Protein AF-A0A3F2ZSE2-F1 (afdb_monomer_lite)

Foldseek 3Di:
DPDQLCNLCVVLVPDHSVRVVCVVVVVDDDDPVSLVSSCVVVVHDSPVVDDPVRVVVVVVVVVVVVVVVVVD

InterPro domains:
  IPR001387 Cro/C1-type, helix-turn-helix domain [PF01381] (2-47)
  IPR001387 Cro/C1-type, helix-turn-helix domain [PS50943] (2-49)
  IPR001387 Cro/C1-type, helix-turn-helix domain [cd00093] (1-46)
  IPR010982 Lambda repressor-like, DNA-binding domain superfamily [G3DSA:1.10.260.40] (1-53)
  IPR010982 Lambda repressor-like, DNA-binding domain superfamily [SSF47413] (1-52)

Radius of gyration: 14.34 Å; chains: 1; bounding box: 24×34×33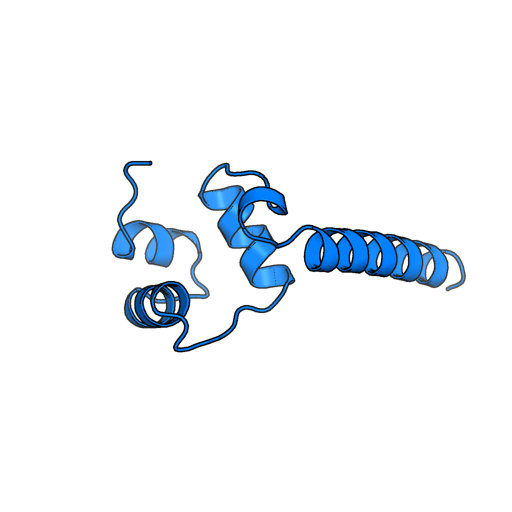 Å

Secondary structure (DSSP, 8-state):
----HHHHHHHHSS--HHHHHHHHTTSS---HHHHHHHHHHTT--GGGSS-HHHHHHHHHHHHHHHHHHH--

Structure (mmCIF, N/CA/C/O backbone):
data_AF-A0A3F2ZSE2-F1
#
_entry.id   AF-A0A3F2ZSE2-F1
#
loop_
_atom_site.group_PDB
_atom_site.id
_atom_site.type_symbol
_atom_site.label_atom_id
_atom_site.label_alt_id
_atom_site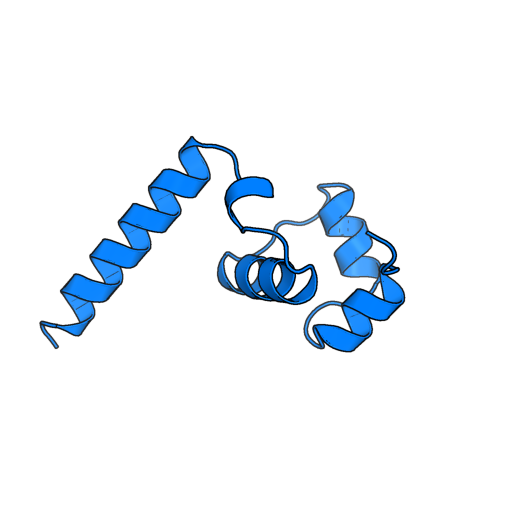.label_comp_id
_atom_site.label_asym_id
_atom_site.label_entity_id
_atom_site.label_seq_id
_atom_site.pdbx_PDB_ins_code
_atom_site.Cartn_x
_atom_site.Cartn_y
_atom_site.Cartn_z
_atom_site.occupancy
_atom_site.B_iso_or_equiv
_atom_site.auth_seq_id
_atom_site.auth_comp_id
_atom_site.auth_asym_id
_atom_site.auth_atom_id
_atom_site.pdbx_PDB_model_num
ATOM 1 N N . MET A 1 1 ? -9.984 9.901 -1.737 1.00 56.12 1 MET A N 1
ATOM 2 C CA . MET A 1 1 ? -9.951 8.579 -1.075 1.00 56.12 1 MET A CA 1
ATOM 3 C C . MET A 1 1 ? -10.391 8.787 0.363 1.00 56.12 1 MET A C 1
ATOM 5 O O . MET A 1 1 ? -9.854 9.691 0.984 1.00 56.12 1 MET A O 1
ATOM 9 N N . ASN A 1 2 ? -11.366 8.020 0.857 1.00 71.56 2 ASN A N 1
ATOM 10 C CA . ASN A 1 2 ? -11.938 8.165 2.208 1.00 71.56 2 ASN A CA 1
ATOM 11 C C . ASN A 1 2 ? -11.777 6.869 3.029 1.00 71.56 2 ASN A C 1
ATOM 13 O O . ASN A 1 2 ? -12.700 6.468 3.724 1.00 71.56 2 ASN A O 1
ATOM 17 N N . ILE A 1 3 ? -10.634 6.186 2.915 1.00 88.88 3 ILE A N 1
ATOM 18 C CA . ILE A 1 3 ? -10.315 5.041 3.777 1.00 88.88 3 ILE A CA 1
ATOM 19 C C . ILE A 1 3 ? -9.268 5.470 4.801 1.00 88.88 3 ILE A C 1
ATOM 21 O O . ILE A 1 3 ? -8.274 6.110 4.454 1.00 88.88 3 ILE A O 1
ATOM 25 N N . SER A 1 4 ? -9.499 5.155 6.070 1.00 92.81 4 SER A N 1
ATOM 26 C CA . SER A 1 4 ? -8.504 5.376 7.118 1.00 92.81 4 SER A CA 1
ATOM 27 C C . SER A 1 4 ? -7.414 4.296 7.088 1.00 92.81 4 SER A C 1
ATOM 29 O O . SER A 1 4 ? -7.647 3.169 6.653 1.00 92.81 4 SER A O 1
ATOM 31 N N . GLN A 1 5 ? -6.226 4.584 7.635 1.00 93.44 5 GLN A N 1
ATOM 32 C CA . GLN A 1 5 ? -5.170 3.569 7.810 1.00 93.44 5 GLN A CA 1
ATOM 33 C C . GLN A 1 5 ? -5.655 2.354 8.618 1.00 93.44 5 GLN A C 1
ATOM 35 O O . GLN A 1 5 ? -5.209 1.232 8.396 1.00 93.44 5 GLN A O 1
ATOM 40 N N . TYR A 1 6 ? -6.556 2.575 9.576 1.00 94.69 6 TYR A N 1
ATOM 41 C CA . TYR A 1 6 ? -7.137 1.511 10.388 1.00 94.69 6 TYR A CA 1
ATOM 42 C C . TYR A 1 6 ? -8.015 0.570 9.552 1.00 94.69 6 TYR A C 1
ATOM 44 O O . TYR A 1 6 ? -7.902 -0.651 9.666 1.00 94.69 6 TYR A O 1
ATOM 52 N N . GLU A 1 7 ? -8.865 1.126 8.690 1.00 94.06 7 GLU A N 1
ATOM 53 C CA . GLU A 1 7 ? -9.707 0.345 7.779 1.00 94.06 7 GLU A CA 1
ATOM 54 C C . GLU A 1 7 ? -8.871 -0.378 6.723 1.00 94.06 7 GLU A C 1
ATOM 56 O O . GLU A 1 7 ? -9.085 -1.566 6.483 1.00 94.06 7 GLU A O 1
ATOM 61 N N . LEU A 1 8 ? -7.855 0.293 6.173 1.00 93.56 8 LEU A N 1
ATOM 62 C CA . LEU A 1 8 ? -6.927 -0.316 5.225 1.00 93.56 8 LEU A CA 1
ATOM 63 C C . LEU A 1 8 ? -6.170 -1.494 5.859 1.00 93.56 8 LEU A C 1
ATOM 65 O O . LEU A 1 8 ? -6.091 -2.571 5.272 1.00 93.56 8 LEU A O 1
ATOM 69 N N . ALA A 1 9 ? -5.680 -1.335 7.092 1.00 94.69 9 ALA A N 1
ATOM 70 C CA . ALA A 1 9 ? -5.022 -2.410 7.837 1.00 94.69 9 ALA A CA 1
ATOM 71 C C . ALA A 1 9 ? -5.943 -3.621 8.058 1.00 94.69 9 ALA A C 1
ATOM 73 O O . ALA A 1 9 ? -5.523 -4.769 7.889 1.00 94.69 9 ALA A O 1
ATOM 74 N N . LYS A 1 10 ? -7.213 -3.376 8.409 1.00 93.81 10 LYS A N 1
ATOM 75 C CA . LYS A 1 10 ? -8.212 -4.444 8.560 1.00 93.81 10 LYS A CA 1
ATOM 76 C C . LYS A 1 10 ? -8.433 -5.219 7.266 1.00 93.81 10 LYS A C 1
ATOM 78 O O . LYS A 1 10 ? -8.611 -6.436 7.331 1.00 93.81 10 LYS A O 1
ATOM 83 N N . SER A 1 11 ? -8.431 -4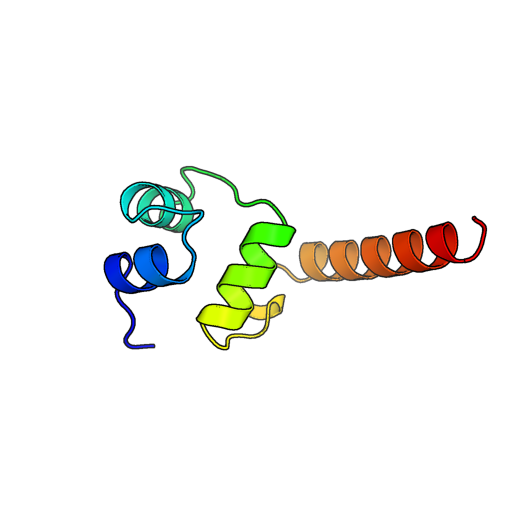.530 6.128 1.00 93.69 11 SER A N 1
ATOM 84 C CA . SER A 1 11 ? -8.663 -5.168 4.835 1.00 93.69 11 SER A CA 1
ATOM 85 C C . SER A 1 11 ? -7.460 -5.990 4.366 1.00 93.69 11 SER A C 1
ATOM 87 O O . SER A 1 11 ? -7.603 -7.161 4.020 1.00 93.69 11 SER A O 1
ATOM 89 N N . LEU A 1 12 ? -6.250 -5.427 4.464 1.00 92.75 12 LEU A N 1
ATOM 90 C CA . LEU A 1 12 ? -5.025 -6.069 3.981 1.00 92.75 12 LEU A CA 1
ATOM 91 C C . LEU A 1 12 ? -4.615 -7.297 4.804 1.00 92.75 12 LEU A C 1
ATOM 93 O O . LEU A 1 12 ? -4.030 -8.226 4.261 1.00 92.75 12 LEU A O 1
ATOM 97 N N . ARG A 1 13 ? -4.892 -7.330 6.115 1.00 88.44 13 ARG A N 1
ATOM 98 C CA . ARG A 1 13 ? -4.545 -8.429 7.052 1.00 88.44 13 ARG A CA 1
ATOM 99 C C . ARG A 1 13 ? -3.048 -8.737 7.236 1.00 88.44 13 ARG A C 1
ATOM 101 O O . ARG A 1 13 ? -2.711 -9.417 8.200 1.00 88.44 13 ARG A O 1
ATOM 108 N N . PHE A 1 14 ? -2.153 -8.240 6.379 1.00 91.81 14 PHE A N 1
ATOM 109 C CA . PHE A 1 14 ? -0.694 -8.403 6.499 1.00 91.81 14 PHE A CA 1
ATOM 110 C C . PHE A 1 14 ? 0.040 -7.135 6.974 1.00 91.81 14 PHE A C 1
ATOM 112 O O . PHE A 1 14 ? 1.209 -7.212 7.348 1.00 91.81 14 PHE A O 1
ATOM 119 N N . LEU A 1 15 ? -0.637 -5.981 7.008 1.00 92.75 15 LEU A N 1
ATOM 120 C CA . LEU A 1 15 ? -0.124 -4.731 7.578 1.00 92.75 15 LEU A CA 1
ATOM 121 C C . LEU A 1 15 ? -1.051 -4.231 8.680 1.00 92.75 15 LEU A C 1
ATOM 123 O O . LEU A 1 15 ? -2.269 -4.220 8.524 1.00 92.75 15 LEU A O 1
ATOM 127 N N . ASN A 1 16 ? -0.466 -3.762 9.779 1.00 94.69 16 ASN A N 1
ATOM 128 C CA . ASN A 1 16 ? -1.187 -3.020 10.807 1.00 94.69 16 ASN A CA 1
ATOM 129 C C . ASN A 1 16 ? -1.095 -1.500 10.583 1.00 94.69 16 ASN A C 1
ATOM 131 O O . ASN A 1 16 ? -0.253 -1.004 9.832 1.00 94.69 16 ASN A O 1
ATOM 135 N N . GLN A 1 17 ? -1.943 -0.745 11.287 1.00 94.62 17 GLN A N 1
ATOM 136 C CA . GLN A 1 17 ? -2.006 0.716 11.181 1.00 94.62 17 GLN A CA 1
ATOM 137 C C . GLN A 1 17 ? -0.648 1.399 11.441 1.00 94.62 17 GLN A C 1
ATOM 139 O O . GLN A 1 17 ? -0.286 2.345 10.745 1.00 94.62 17 GLN A O 1
ATOM 144 N N . SER A 1 18 ? 0.136 0.917 12.414 1.00 95.19 18 SER A N 1
ATOM 145 C CA . SER A 1 18 ? 1.454 1.491 12.724 1.00 95.19 18 SER A CA 1
ATOM 146 C C . SER A 1 18 ? 2.461 1.256 11.595 1.00 95.19 18 SER A C 1
ATOM 148 O O . SER A 1 18 ? 3.262 2.138 11.290 1.00 95.19 18 SER A O 1
ATOM 150 N N . GLN A 1 19 ? 2.416 0.090 10.946 1.00 94.31 19 GLN A N 1
AT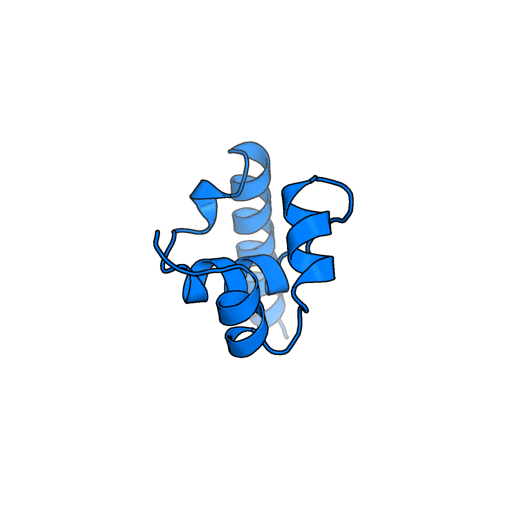OM 151 C CA . GLN A 1 19 ? 3.253 -0.206 9.784 1.00 94.31 19 GLN A CA 1
ATOM 152 C C . GLN A 1 19 ? 2.876 0.674 8.59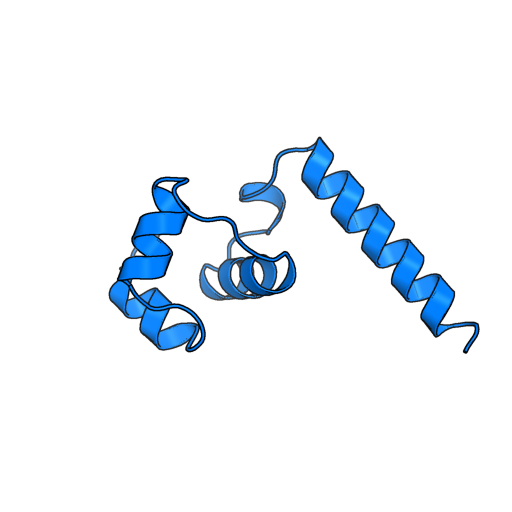2 1.00 94.31 19 GLN A C 1
ATOM 154 O O . GLN A 1 19 ? 3.772 1.265 7.997 1.00 94.31 19 GLN A O 1
ATOM 159 N N . LEU A 1 20 ? 1.580 0.838 8.304 1.00 94.12 20 LEU A N 1
ATOM 160 C CA . LEU A 1 20 ? 1.101 1.762 7.267 1.00 94.12 20 LEU A CA 1
ATOM 161 C C . LEU A 1 20 ? 1.577 3.195 7.531 1.00 94.12 20 LEU A C 1
ATOM 163 O O . LEU A 1 20 ? 2.160 3.822 6.652 1.00 94.12 20 LEU A O 1
ATOM 167 N N . SER A 1 21 ? 1.455 3.671 8.773 1.00 94.69 21 SER A N 1
ATOM 168 C CA . SER A 1 21 ? 1.984 4.980 9.165 1.00 94.69 21 SER A CA 1
ATOM 169 C C . SER A 1 21 ? 3.497 5.092 8.922 1.00 94.69 21 SER A C 1
ATOM 171 O O . SER A 1 21 ? 3.966 6.102 8.398 1.00 94.69 21 SER A O 1
ATOM 173 N N . LYS A 1 22 ? 4.291 4.062 9.243 1.00 94.31 22 LYS A N 1
ATOM 174 C CA . LYS A 1 22 ? 5.739 4.067 8.964 1.00 94.31 22 LYS A CA 1
ATOM 175 C C . LYS A 1 22 ? 6.047 4.085 7.468 1.00 94.31 22 LYS A C 1
ATOM 177 O O . LYS A 1 22 ? 6.978 4.783 7.077 1.00 94.31 22 LYS A O 1
ATOM 182 N N . ILE A 1 23 ? 5.291 3.342 6.665 1.00 92.56 23 ILE A N 1
ATOM 183 C CA . ILE A 1 23 ? 5.426 3.302 5.204 1.00 92.56 23 ILE A CA 1
ATOM 184 C C . ILE A 1 23 ? 5.161 4.689 4.613 1.00 92.56 23 ILE A C 1
ATOM 186 O O . ILE A 1 23 ? 6.007 5.219 3.899 1.00 92.56 23 ILE A O 1
ATOM 190 N N . GLU A 1 24 ? 4.040 5.318 4.968 1.00 89.75 24 GLU A N 1
ATOM 191 C CA . GLU A 1 24 ? 3.677 6.653 4.471 1.00 89.75 24 GLU A CA 1
ATOM 192 C C . GLU A 1 24 ? 4.707 7.718 4.861 1.00 89.75 24 GLU A C 1
ATOM 194 O O . GLU A 1 24 ? 5.012 8.624 4.091 1.00 89.75 24 GLU A O 1
ATOM 199 N N . ASN A 1 25 ? 5.307 7.577 6.044 1.00 91.50 25 ASN A N 1
ATOM 200 C CA . ASN A 1 25 ? 6.365 8.466 6.517 1.00 91.50 25 ASN A CA 1
ATOM 201 C C . ASN A 1 25 ? 7.769 8.068 6.022 1.00 91.50 25 ASN A C 1
ATOM 203 O O . ASN A 1 25 ? 8.759 8.569 6.554 1.00 91.50 25 ASN A O 1
ATOM 207 N N . SER A 1 26 ? 7.878 7.161 5.042 1.00 82.62 26 SER A N 1
ATOM 208 C CA . SER A 1 26 ? 9.148 6.681 4.468 1.00 82.62 26 SER A CA 1
ATOM 209 C C . SER A 1 26 ? 10.133 6.098 5.496 1.00 82.62 26 SER A C 1
ATOM 211 O O . SER A 1 26 ? 11.343 6.072 5.284 1.00 82.62 26 SER A O 1
ATOM 213 N N . LYS A 1 27 ? 9.622 5.606 6.629 1.00 77.88 27 LYS A N 1
ATOM 214 C CA . LYS A 1 27 ? 10.401 4.958 7.700 1.00 77.88 27 LYS A CA 1
ATOM 215 C C . LYS A 1 27 ? 10.497 3.441 7.524 1.00 77.88 27 LYS A C 1
ATOM 217 O O . LYS A 1 27 ? 11.128 2.768 8.335 1.00 77.88 27 LYS A O 1
ATOM 222 N N . SER A 1 28 ? 9.830 2.888 6.515 1.00 84.38 28 SER A N 1
ATOM 223 C CA . SER A 1 28 ? 9.842 1.466 6.178 1.00 84.38 28 SER A CA 1
ATOM 224 C C . SER A 1 28 ? 9.525 1.286 4.693 1.00 84.38 28 SER A C 1
ATOM 226 O O . SER A 1 28 ? 8.738 2.052 4.142 1.00 84.38 28 SER A O 1
ATOM 228 N N . GLY A 1 29 ? 10.157 0.303 4.049 1.00 85.75 29 GLY A N 1
ATOM 229 C CA . GLY A 1 29 ? 9.877 -0.055 2.658 1.00 85.75 29 GLY A CA 1
ATOM 230 C C . GLY A 1 29 ? 8.723 -1.051 2.532 1.00 85.75 29 GLY A C 1
ATOM 231 O O . GLY A 1 29 ? 8.325 -1.682 3.508 1.00 85.75 29 GLY A O 1
ATOM 232 N N . LEU A 1 30 ? 8.228 -1.214 1.306 1.00 89.38 30 LEU A N 1
ATOM 233 C CA . LEU A 1 30 ? 7.231 -2.215 0.924 1.00 89.38 30 LEU A CA 1
ATOM 234 C C . LEU A 1 30 ? 7.837 -3.203 -0.071 1.00 89.38 30 LEU A C 1
ATOM 236 O O . LEU A 1 30 ? 8.585 -2.807 -0.969 1.00 89.38 30 LEU A O 1
ATOM 240 N N . ARG A 1 31 ? 7.474 -4.481 0.044 1.00 90.06 31 ARG A N 1
ATOM 241 C CA . ARG A 1 31 ? 7.719 -5.453 -1.026 1.00 90.06 31 ARG A CA 1
ATOM 242 C C . ARG A 1 31 ? 6.785 -5.170 -2.200 1.00 90.06 31 ARG A C 1
ATOM 244 O O . ARG A 1 31 ? 5.697 -4.618 -2.040 1.00 90.06 31 ARG A O 1
ATOM 251 N N . THR A 1 32 ? 7.197 -5.583 -3.394 1.00 88.25 32 THR A N 1
ATOM 252 C CA . THR A 1 32 ? 6.407 -5.397 -4.617 1.00 88.25 32 THR A CA 1
ATOM 253 C C . THR A 1 32 ? 5.027 -6.042 -4.507 1.00 88.25 32 THR A C 1
ATOM 255 O O . THR A 1 32 ? 4.035 -5.443 -4.906 1.00 88.25 32 THR A O 1
ATOM 258 N N . GLU A 1 33 ? 4.956 -7.244 -3.944 1.00 89.69 33 GLU A N 1
ATOM 259 C CA . GLU A 1 33 ? 3.720 -8.007 -3.791 1.00 89.69 33 GLU A CA 1
ATOM 260 C C . GLU A 1 33 ? 2.755 -7.306 -2.820 1.00 89.69 33 GLU A C 1
ATOM 262 O O . GLU A 1 33 ? 1.561 -7.220 -3.086 1.00 89.69 33 GLU A O 1
ATOM 267 N N . GLU A 1 34 ? 3.281 -6.712 -1.747 1.00 92.50 34 GLU A N 1
ATOM 268 C CA . GLU A 1 34 ? 2.495 -5.929 -0.785 1.00 92.50 34 GLU A CA 1
ATOM 269 C C . GLU A 1 34 ? 1.940 -4.655 -1.425 1.00 92.50 34 GLU A C 1
ATOM 271 O O . GLU A 1 34 ? 0.774 -4.320 -1.228 1.00 92.50 34 GLU A O 1
ATOM 276 N N . LEU A 1 35 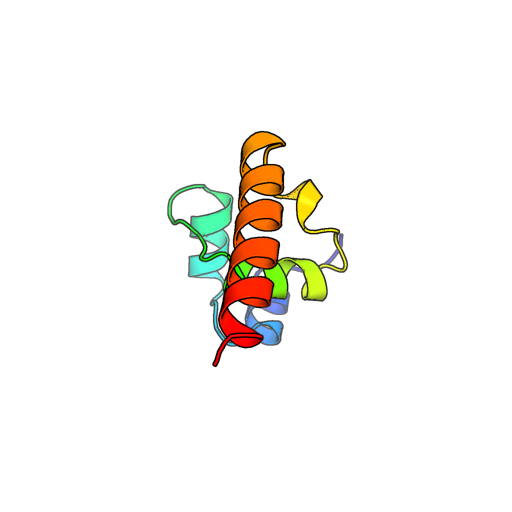? 2.750 -3.967 -2.237 1.00 92.94 35 LEU A N 1
ATOM 277 C CA . LEU A 1 35 ? 2.309 -2.784 -2.971 1.00 92.94 35 LEU A CA 1
ATOM 278 C C . LEU A 1 35 ? 1.215 -3.117 -3.997 1.00 92.94 35 LEU A C 1
ATOM 280 O O . LEU A 1 35 ? 0.286 -2.330 -4.173 1.00 92.94 35 LEU A O 1
ATOM 284 N N . ILE A 1 36 ? 1.291 -4.282 -4.650 1.00 92.38 36 ILE A N 1
ATOM 285 C CA . ILE A 1 36 ? 0.237 -4.760 -5.555 1.00 92.38 36 ILE A CA 1
ATOM 286 C C . ILE A 1 36 ? -1.086 -4.913 -4.799 1.00 92.38 36 ILE A C 1
ATOM 288 O O . ILE A 1 36 ? -2.103 -4.398 -5.265 1.00 92.38 36 ILE A O 1
ATOM 292 N N . GLU A 1 37 ? -1.091 -5.561 -3.637 1.00 94.31 37 GLU A N 1
ATOM 293 C CA . GLU A 1 37 ? -2.314 -5.725 -2.842 1.00 94.31 37 GLU A CA 1
ATOM 294 C C . GLU A 1 37 ? -2.861 -4.385 -2.329 1.00 94.31 37 GLU A C 1
ATOM 296 O O . GLU A 1 37 ? -4.056 -4.126 -2.459 1.00 94.31 37 GLU A O 1
ATOM 301 N N . ILE A 1 38 ? -1.995 -3.478 -1.862 1.00 93.81 38 ILE A N 1
ATOM 302 C CA . ILE A 1 38 ? -2.395 -2.110 -1.483 1.00 93.81 38 ILE A CA 1
ATOM 303 C C . ILE A 1 38 ? -3.043 -1.378 -2.666 1.00 93.81 38 ILE A C 1
ATOM 305 O O . ILE A 1 38 ? -4.075 -0.731 -2.502 1.00 93.81 38 ILE A O 1
ATOM 309 N N . SER A 1 39 ? -2.468 -1.495 -3.867 1.00 93.81 39 SER A N 1
ATOM 310 C CA . SER A 1 39 ? -2.985 -0.832 -5.070 1.00 93.81 39 SER A CA 1
ATOM 311 C C . SER A 1 39 ? -4.389 -1.320 -5.450 1.00 93.81 39 SER A C 1
ATOM 313 O O . SER A 1 39 ? -5.246 -0.514 -5.817 1.00 93.81 39 SER A O 1
ATOM 315 N N . LYS A 1 40 ? -4.652 -2.625 -5.289 1.00 93.44 40 LYS A N 1
ATOM 316 C CA . LYS A 1 40 ? -5.975 -3.225 -5.508 1.00 93.44 40 LYS A CA 1
ATOM 317 C C . LYS A 1 40 ? -6.985 -2.714 -4.488 1.00 93.44 40 LYS A C 1
ATOM 319 O O . LYS A 1 40 ? -8.064 -2.281 -4.877 1.00 93.44 40 LYS A O 1
ATOM 324 N N . GLU A 1 41 ? -6.613 -2.720 -3.210 1.00 93.69 41 GLU A N 1
ATOM 325 C CA . GLU A 1 41 ? -7.496 -2.308 -2.116 1.00 93.69 41 GLU A CA 1
ATOM 326 C C . GLU A 1 41 ? -7.872 -0.824 -2.204 1.00 93.69 41 GLU A C 1
ATOM 328 O O . GLU A 1 41 ? -9.018 -0.438 -1.993 1.00 93.69 41 GLU A O 1
ATOM 333 N N . LEU A 1 42 ? -6.916 0.019 -2.596 1.00 92.50 42 LEU A N 1
ATOM 334 C CA . LEU A 1 42 ? -7.143 1.446 -2.820 1.00 92.50 42 LEU A CA 1
ATOM 335 C C . LEU A 1 42 ? -7.789 1.756 -4.177 1.00 92.50 42 LEU A C 1
ATOM 337 O O . LEU A 1 42 ? -7.979 2.932 -4.496 1.00 92.50 42 LEU A O 1
ATOM 341 N N . ASN A 1 43 ? -8.075 0.736 -4.995 1.00 93.12 43 ASN A N 1
ATOM 342 C CA . ASN A 1 43 ? -8.531 0.868 -6.379 1.00 93.12 43 ASN A CA 1
ATOM 343 C C . ASN A 1 43 ? -7.727 1.927 -7.160 1.00 93.12 43 ASN A C 1
ATOM 345 O O . ASN A 1 43 ? -8.272 2.775 -7.868 1.00 93.12 43 ASN A O 1
ATOM 349 N N . THR A 1 44 ? -6.412 1.924 -6.952 1.00 92.81 44 THR A N 1
ATOM 350 C CA . THR A 1 44 ? -5.488 2.925 -7.479 1.00 92.81 44 THR A CA 1
ATOM 351 C C . THR A 1 44 ? -4.425 2.208 -8.307 1.00 92.81 44 THR A C 1
ATOM 353 O O . THR A 1 44 ? -3.770 1.306 -7.787 1.00 92.81 44 THR A O 1
ATOM 356 N N . PRO A 1 45 ? -4.214 2.581 -9.582 1.00 93.69 45 PRO A N 1
ATOM 357 C CA . PRO A 1 45 ? -3.208 1.944 -10.426 1.00 93.69 45 PRO A CA 1
ATOM 358 C C . PRO A 1 45 ? -1.812 1.950 -9.789 1.00 93.69 45 PRO A C 1
ATOM 360 O O . PRO A 1 45 ? -1.361 2.976 -9.286 1.00 93.69 45 PRO A O 1
ATOM 363 N N . ILE A 1 46 ? -1.098 0.819 -9.843 1.00 91.94 46 ILE A N 1
ATOM 364 C CA . ILE A 1 46 ? 0.199 0.670 -9.157 1.00 91.94 46 ILE A CA 1
ATOM 365 C C . ILE A 1 46 ? 1.259 1.688 -9.615 1.00 91.94 46 ILE A C 1
ATOM 367 O O . ILE A 1 46 ? 2.111 2.096 -8.831 1.00 91.94 46 ILE A O 1
ATOM 371 N N . ASN A 1 47 ? 1.189 2.147 -10.868 1.00 93.12 47 ASN A N 1
ATOM 372 C CA . ASN A 1 47 ? 2.086 3.168 -11.411 1.00 93.12 47 ASN A CA 1
ATOM 373 C C . ASN A 1 47 ? 1.905 4.547 -10.755 1.00 93.12 47 ASN A C 1
ATOM 375 O O . ASN A 1 47 ? 2.782 5.386 -10.900 1.00 93.12 47 ASN A O 1
ATOM 379 N N . MET A 1 48 ? 0.809 4.783 -10.028 1.00 93.31 48 MET A N 1
ATOM 380 C CA . MET A 1 48 ? 0.619 6.008 -9.241 1.00 93.31 48 MET A CA 1
ATOM 381 C C . MET A 1 48 ? 1.470 6.021 -7.963 1.00 93.31 48 MET A C 1
ATOM 383 O O . MET A 1 48 ? 1.670 7.083 -7.382 1.00 93.31 48 MET A O 1
ATOM 387 N N . PHE A 1 49 ? 1.974 4.863 -7.521 1.00 89.81 49 PHE A N 1
ATOM 388 C CA . PHE A 1 49 ? 2.822 4.735 -6.328 1.00 89.81 49 PHE A CA 1
ATOM 389 C C . PHE A 1 49 ? 4.316 4.631 -6.649 1.00 89.81 49 PHE A C 1
ATOM 391 O O . PHE A 1 49 ? 5.139 4.636 -5.737 1.00 89.81 49 PHE A O 1
ATOM 398 N N . LEU A 1 50 ? 4.673 4.488 -7.925 1.00 90.12 50 LEU A N 1
ATOM 399 C CA . LEU A 1 50 ? 6.033 4.200 -8.365 1.00 90.12 50 LEU A CA 1
ATOM 400 C C . LEU A 1 50 ? 6.566 5.333 -9.229 1.00 90.12 50 LEU A C 1
ATOM 402 O O . LEU A 1 50 ? 5.833 5.924 -10.023 1.00 90.12 50 LEU A O 1
ATOM 406 N N . ARG A 1 51 ? 7.873 5.585 -9.140 1.00 90.19 51 ARG A N 1
ATOM 407 C CA . ARG A 1 51 ? 8.545 6.402 -10.154 1.00 90.19 51 ARG A CA 1
ATOM 408 C C . ARG A 1 51 ? 8.576 5.657 -11.487 1.00 90.19 51 ARG A C 1
ATOM 410 O O . ARG A 1 51 ? 8.490 4.428 -11.542 1.00 90.19 51 ARG A O 1
ATOM 417 N N . GLU A 1 52 ? 8.737 6.400 -12.578 1.00 88.94 52 GLU A N 1
ATOM 418 C CA . GLU A 1 52 ? 8.736 5.828 -13.928 1.00 88.94 52 GLU A CA 1
ATOM 419 C C . GLU A 1 52 ? 9.809 4.736 -14.103 1.00 88.94 52 GLU A C 1
ATOM 421 O O . GLU A 1 52 ? 9.555 3.703 -14.727 1.00 88.94 52 GLU A O 1
ATOM 426 N N . ASP A 1 53 ? 10.992 4.924 -13.510 1.00 91.44 53 ASP A N 1
ATOM 427 C CA . ASP A 1 53 ? 12.081 3.947 -13.556 1.00 91.44 53 ASP A CA 1
ATOM 428 C C . ASP A 1 53 ? 11.762 2.667 -12.765 1.00 91.44 53 ASP A C 1
ATOM 430 O O . ASP A 1 53 ? 12.110 1.567 -13.193 1.00 91.44 53 ASP A O 1
ATOM 434 N N . GLU A 1 54 ? 11.064 2.787 -11.636 1.00 89.81 54 GLU A N 1
ATOM 435 C CA . GLU A 1 54 ? 10.634 1.649 -10.819 1.00 89.81 54 GLU A CA 1
ATOM 436 C C . GLU A 1 54 ? 9.530 0.848 -11.516 1.00 89.81 54 GLU A C 1
ATOM 438 O O . GLU A 1 54 ? 9.563 -0.385 -11.526 1.00 89.81 54 GLU A O 1
ATOM 443 N N . TYR A 1 55 ? 8.586 1.536 -12.165 1.00 90.06 55 TYR A N 1
ATOM 444 C CA . TYR A 1 55 ? 7.516 0.888 -12.920 1.00 90.06 55 TYR A CA 1
ATOM 445 C C . TYR A 1 55 ? 8.048 0.108 -14.133 1.00 90.06 55 TYR A C 1
ATOM 447 O O . TYR A 1 55 ? 7.615 -1.020 -14.383 1.00 90.06 55 TYR A O 1
ATOM 455 N N . LYS A 1 56 ? 9.041 0.653 -14.853 1.00 91.06 56 LYS A N 1
ATOM 456 C CA . LYS A 1 56 ? 9.716 -0.058 -15.956 1.00 91.06 56 LYS A CA 1
ATOM 457 C C . LYS A 1 56 ? 10.378 -1.353 -15.474 1.00 91.06 56 LYS A C 1
ATOM 459 O O . LYS A 1 56 ? 10.105 -2.415 -16.035 1.00 91.06 56 LYS A O 1
ATOM 464 N N . LYS A 1 57 ? 11.145 -1.295 -14.377 1.00 90.44 57 LYS A N 1
ATOM 465 C CA . LYS A 1 57 ? 11.796 -2.473 -13.764 1.00 90.44 57 LYS A CA 1
ATOM 466 C C . LYS A 1 57 ? 10.789 -3.554 -13.367 1.00 90.44 57 LYS A C 1
ATOM 468 O O . LYS A 1 57 ? 11.052 -4.744 -13.542 1.00 90.44 57 LYS A O 1
ATOM 473 N N . LEU A 1 58 ? 9.621 -3.160 -12.854 1.00 88.69 58 LEU A N 1
ATOM 474 C CA . LEU A 1 58 ? 8.545 -4.098 -12.526 1.00 88.69 58 LEU A CA 1
ATOM 475 C C . LEU A 1 58 ? 8.032 -4.837 -13.774 1.00 88.69 58 LEU A C 1
ATOM 477 O O . LEU A 1 58 ? 7.833 -6.054 -13.740 1.00 88.69 58 LEU A O 1
ATOM 481 N N . GLY A 1 59 ? 7.851 -4.114 -14.882 1.00 89.38 59 GLY A N 1
ATOM 482 C CA . GLY A 1 59 ? 7.474 -4.692 -16.172 1.00 89.38 59 GLY A CA 1
ATOM 483 C C . GLY A 1 59 ? 8.503 -5.699 -16.690 1.00 89.38 59 GLY A C 1
ATOM 484 O O . GLY A 1 59 ? 8.134 -6.813 -17.067 1.00 89.38 59 GLY A O 1
ATOM 485 N N . GLU A 1 60 ? 9.787 -5.343 -16.641 1.00 91.94 60 GLU A N 1
ATOM 486 C CA . GLU A 1 60 ? 10.903 -6.212 -17.040 1.00 91.94 60 GLU A CA 1
ATOM 487 C C . GLU A 1 60 ? 10.964 -7.494 -16.204 1.00 91.94 60 GLU A C 1
ATOM 489 O O . GLU A 1 60 ? 11.093 -8.591 -16.754 1.00 91.94 60 GLU A O 1
ATOM 494 N N . ARG A 1 61 ? 10.813 -7.375 -14.877 1.00 88.38 61 ARG A N 1
ATOM 495 C CA . ARG A 1 61 ? 10.768 -8.527 -13.967 1.00 88.38 61 ARG A CA 1
ATOM 496 C C . ARG A 1 61 ? 9.618 -9.466 -14.327 1.00 88.38 61 ARG A C 1
ATOM 498 O O . ARG A 1 61 ? 9.838 -10.660 -14.486 1.00 88.38 61 ARG A O 1
ATOM 505 N N . ARG A 1 62 ? 8.419 -8.927 -14.568 1.00 88.44 62 ARG A N 1
ATOM 506 C CA . ARG A 1 62 ? 7.250 -9.733 -14.949 1.00 88.44 62 ARG A CA 1
ATOM 507 C C . ARG A 1 62 ? 7.440 -10.455 -16.286 1.00 88.44 62 ARG A C 1
ATOM 509 O O . ARG A 1 62 ? 6.978 -11.582 -16.436 1.00 88.44 62 ARG A O 1
ATOM 516 N N . ILE A 1 63 ? 8.094 -9.826 -17.263 1.00 91.88 63 ILE A N 1
ATOM 517 C CA . ILE A 1 63 ? 8.423 -10.471 -18.545 1.00 91.88 63 ILE A CA 1
ATOM 518 C C . ILE A 1 63 ? 9.411 -11.619 -18.319 1.00 91.88 63 ILE A C 1
ATOM 520 O O . ILE A 1 63 ? 9.183 -12.720 -18.816 1.00 91.88 63 ILE A O 1
ATOM 524 N N . ARG A 1 64 ? 10.461 -11.387 -17.524 1.00 91.88 64 ARG A N 1
ATOM 525 C CA . ARG A 1 64 ? 11.456 -12.407 -17.173 1.00 91.88 64 ARG A CA 1
ATOM 526 C C . ARG A 1 64 ? 10.819 -13.616 -16.488 1.00 91.88 64 ARG A C 1
ATOM 528 O O . ARG A 1 64 ? 11.051 -14.742 -16.918 1.00 91.88 64 ARG A O 1
ATOM 535 N N . ASP A 1 65 ? 9.984 -13.385 -15.479 1.00 89.31 65 ASP A N 1
ATOM 536 C CA . ASP A 1 65 ? 9.319 -14.456 -14.730 1.00 89.31 65 ASP A CA 1
ATOM 537 C C . ASP A 1 65 ? 8.398 -15.281 -15.642 1.00 89.31 65 ASP A C 1
ATOM 539 O O . ASP A 1 65 ? 8.365 -16.507 -15.558 1.00 89.31 65 ASP A O 1
ATOM 543 N N . ARG A 1 66 ? 7.695 -14.629 -16.581 1.00 89.50 66 ARG A N 1
ATOM 544 C CA . ARG A 1 66 ? 6.877 -15.320 -17.590 1.00 89.50 66 ARG A CA 1
ATOM 545 C C . ARG A 1 66 ? 7.709 -16.198 -18.520 1.00 89.50 66 ARG A C 1
ATOM 547 O O . ARG A 1 66 ? 7.283 -17.308 -18.806 1.00 89.50 66 ARG A O 1
ATOM 554 N N . ILE A 1 67 ? 8.864 -15.722 -18.985 1.00 90.75 67 ILE A N 1
ATOM 555 C CA . ILE A 1 67 ? 9.759 -16.504 -19.855 1.00 90.75 67 ILE A CA 1
ATOM 556 C C . ILE A 1 67 ? 10.288 -17.731 -19.106 1.00 90.75 67 ILE A C 1
ATOM 558 O O . ILE A 1 67 ? 10.250 -18.837 -19.636 1.00 90.75 67 ILE A O 1
ATOM 562 N N . ASN A 1 68 ? 10.730 -17.555 -17.861 1.00 88.69 68 ASN A N 1
ATOM 563 C CA . ASN A 1 68 ? 11.283 -18.651 -17.064 1.00 88.69 68 ASN A CA 1
ATOM 564 C C . ASN A 1 68 ? 10.241 -19.740 -16.770 1.00 88.69 68 ASN A C 1
ATOM 566 O O . ASN A 1 68 ? 10.548 -20.920 -16.894 1.00 88.69 68 ASN A O 1
ATOM 570 N N . ASN A 1 69 ? 8.997 -19.353 -16.473 1.00 81.56 69 ASN A N 1
ATOM 571 C CA . ASN A 1 69 ? 7.904 -20.298 -16.224 1.00 81.56 69 ASN A CA 1
ATOM 572 C C . ASN A 1 69 ? 7.417 -21.052 -17.477 1.00 81.56 69 ASN A C 1
ATOM 574 O O . ASN A 1 69 ? 6.690 -22.023 -17.334 1.00 81.56 69 ASN A O 1
ATOM 578 N N . ILE A 1 70 ? 7.764 -20.610 -18.692 1.00 74.19 70 ILE A N 1
ATOM 579 C CA . ILE A 1 70 ? 7.455 -21.345 -19.936 1.00 74.19 70 ILE A CA 1
ATOM 580 C C . ILE A 1 70 ? 8.518 -22.418 -20.220 1.00 74.19 70 ILE A C 1
ATOM 582 O O . ILE A 1 70 ? 8.234 -23.411 -20.882 1.00 74.19 70 ILE A O 1
ATOM 586 N N . ASN A 1 71 ? 9.741 -22.220 -19.725 1.00 59.28 71 ASN A N 1
ATOM 587 C CA . ASN A 1 71 ? 10.882 -23.104 -19.970 1.00 59.28 71 ASN A CA 1
ATOM 588 C C . ASN A 1 71 ? 11.070 -24.179 -18.880 1.00 59.28 71 ASN A C 1
ATOM 590 O O . ASN A 1 71 ? 12.108 -24.840 -18.867 1.00 59.28 71 ASN A O 1
ATOM 594 N N . THR A 1 72 ? 10.108 -24.314 -17.961 1.00 52.28 72 THR A N 1
ATOM 595 C CA . THR A 1 72 ? 10.093 -25.301 -16.865 1.00 52.28 72 THR A CA 1
ATOM 596 C C . THR A 1 72 ? 8.887 -26.212 -17.031 1.00 52.28 72 THR A C 1
ATOM 598 O O . THR A 1 72 ? 9.038 -27.429 -16.795 1.00 52.28 72 THR A O 1
#

Organism: Clostridium botulinum (strain 657 / Type Ba4) (NCBI:txid515621)

Sequence (72 aa):
MNISQYELAKSLRFLNQSQLSKIENSKSGLRTEELIEISKELNTPINMFLREDEYKKLGERRIRDRINNINT

pLDDT: mean 89.2, std 8.22, range [52.28, 95.19]